Protein AF-A0A7C1N8K3-F1 (afdb_monomer_lite)

Sequence (65 aa):
MITLLLLFAFVVVGLLLFSRWVIRIGEKDKKVTHDKPKAVDILQERYMHGEIDEATFKAIKKDLG

Radius of gyration: 20.1 Å; chains: 1; bounding box: 35×23×54 Å

Secondary structure (DSSP, 8-state):
-HHHHHHHHHHHHHHHHHHHHHHHHHHHGGGS-SSHHHHHHHHHHHHHTTSS-HHHHHHHHHHT-

pLDDT: mean 74.99, std 14.66, range [46.34, 95.88]

Foldseek 3Di:
DVVVVVVVVVVVVVVVVVVVVVVVVVVVVVVPPPPLPVVLVVLVVCVVVVVDDPVRNVVVVVVSD

Structure (mmCIF, N/CA/C/O backbone):
data_AF-A0A7C1N8K3-F1
#
_entry.id   AF-A0A7C1N8K3-F1
#
loop_
_atom_site.group_PDB
_atom_site.id
_atom_site.type_symbol
_atom_site.label_atom_id
_atom_site.label_alt_id
_atom_site.label_comp_id
_atom_site.label_asym_id
_atom_site.label_entity_id
_atom_site.label_seq_id
_atom_site.pdbx_PDB_ins_code
_atom_site.Cartn_x
_atom_site.Cartn_y
_atom_site.Cartn_z
_atom_site.occupancy
_atom_site.B_iso_or_equiv
_atom_site.auth_seq_id
_atom_site.auth_comp_id
_atom_site.auth_asym_id
_atom_site.auth_atom_id
_atom_site.pdbx_PDB_model_num
ATOM 1 N N . MET A 1 1 ? 10.109 2.719 -30.754 1.00 77.81 1 MET A N 1
ATOM 2 C CA . MET A 1 1 ? 10.367 1.488 -29.970 1.00 77.81 1 MET A CA 1
ATOM 3 C C . MET A 1 1 ? 10.878 1.819 -28.566 1.00 77.81 1 MET A C 1
ATOM 5 O O . MET A 1 1 ? 10.192 1.510 -27.606 1.00 77.81 1 MET A O 1
ATOM 9 N N . ILE A 1 2 ? 12.009 2.523 -28.428 1.00 88.88 2 ILE A N 1
ATOM 10 C CA . ILE A 1 2 ? 12.639 2.851 -27.127 1.00 88.88 2 ILE A CA 1
ATOM 11 C C . ILE A 1 2 ? 11.780 3.765 -26.229 1.00 88.88 2 ILE A C 1
ATOM 13 O O . ILE A 1 2 ? 11.758 3.594 -25.016 1.00 88.88 2 ILE A O 1
ATOM 17 N N . THR A 1 3 ? 11.018 4.695 -26.807 1.00 91.69 3 THR A N 1
ATOM 18 C CA . THR A 1 3 ? 10.116 5.596 -26.064 1.00 91.69 3 THR A CA 1
ATOM 19 C C . THR A 1 3 ? 9.006 4.859 -25.309 1.00 91.69 3 THR A C 1
ATOM 21 O O . THR A 1 3 ? 8.678 5.237 -24.189 1.00 91.69 3 THR A O 1
ATOM 24 N N . LEU A 1 4 ? 8.472 3.774 -25.879 1.00 91.31 4 LEU A N 1
ATOM 25 C CA . LEU A 1 4 ? 7.478 2.923 -25.214 1.00 91.31 4 LEU A CA 1
ATOM 26 C C . LEU A 1 4 ? 8.090 2.183 -24.018 1.00 91.31 4 LEU A C 1
ATOM 28 O O . LEU A 1 4 ? 7.468 2.100 -22.963 1.00 91.31 4 LEU A O 1
ATOM 32 N N . LEU A 1 5 ? 9.331 1.706 -24.159 1.00 90.56 5 LEU A N 1
ATOM 33 C CA . LEU A 1 5 ? 10.068 1.053 -23.073 1.00 90.56 5 LEU A CA 1
ATOM 34 C C . LEU A 1 5 ? 10.421 2.032 -21.944 1.00 90.56 5 LEU A C 1
ATOM 36 O O . LEU A 1 5 ? 10.317 1.672 -20.776 1.00 90.56 5 LEU A O 1
ATOM 40 N N . LEU A 1 6 ? 10.782 3.275 -22.277 1.00 93.69 6 LEU A N 1
ATOM 41 C CA . LEU A 1 6 ? 11.038 4.336 -21.297 1.00 93.69 6 LEU A CA 1
ATOM 42 C C . LEU A 1 6 ? 9.783 4.690 -20.496 1.00 93.69 6 LEU A C 1
ATOM 44 O O . LEU A 1 6 ? 9.842 4.747 -19.270 1.00 93.69 6 LEU A O 1
ATOM 48 N N . LEU A 1 7 ? 8.644 4.880 -21.170 1.00 92.31 7 LEU A N 1
ATOM 49 C CA . LEU A 1 7 ? 7.367 5.135 -20.499 1.00 92.31 7 LEU A CA 1
ATOM 50 C C . LEU A 1 7 ? 6.967 3.964 -19.594 1.00 92.31 7 LEU A C 1
ATOM 52 O O . LEU A 1 7 ? 6.523 4.183 -18.470 1.00 92.31 7 LEU A O 1
ATOM 56 N N . PHE A 1 8 ? 7.194 2.727 -20.038 1.00 94.19 8 PHE A N 1
ATOM 57 C CA . PHE A 1 8 ? 6.929 1.537 -19.235 1.00 94.19 8 PHE A CA 1
ATOM 58 C C . PHE A 1 8 ? 7.822 1.462 -17.990 1.00 94.19 8 PHE A C 1
ATOM 60 O O . PHE A 1 8 ? 7.324 1.261 -16.883 1.00 94.19 8 PHE A O 1
ATOM 67 N N . ALA A 1 9 ? 9.128 1.694 -18.142 1.00 94.00 9 ALA A N 1
ATOM 68 C CA . ALA A 1 9 ? 10.057 1.747 -17.018 1.00 94.00 9 ALA A CA 1
ATOM 69 C C . ALA A 1 9 ? 9.652 2.829 -16.003 1.00 94.00 9 ALA A C 1
ATOM 71 O O . ALA A 1 9 ? 9.696 2.588 -14.798 1.00 94.00 9 ALA A O 1
ATOM 72 N N . PHE A 1 10 ? 9.186 3.987 -16.477 1.00 95.31 10 PHE A N 1
ATOM 73 C CA . PHE A 1 10 ? 8.714 5.071 -15.617 1.00 95.31 10 PHE A CA 1
ATOM 74 C C . PHE A 1 10 ? 7.479 4.670 -14.800 1.00 95.31 10 PHE A C 1
ATOM 76 O O . PHE A 1 10 ? 7.423 4.927 -13.597 1.00 95.31 10 PHE A O 1
ATOM 83 N N . VAL A 1 11 ? 6.521 3.977 -15.426 1.00 94.94 11 VAL A N 1
ATOM 84 C CA . VAL A 1 11 ? 5.334 3.437 -14.745 1.00 94.94 11 VAL A CA 1
ATOM 85 C C . VAL A 1 11 ? 5.736 2.423 -13.677 1.00 94.94 11 VAL A C 1
ATOM 87 O O . VAL A 1 11 ? 5.283 2.536 -12.541 1.00 94.94 11 VAL A O 1
ATOM 90 N N . VAL A 1 12 ? 6.621 1.474 -13.998 1.00 95.88 12 VAL A N 1
ATOM 91 C CA . VAL A 1 12 ? 7.083 0.445 -13.049 1.00 95.88 12 VAL A CA 1
ATOM 92 C C . VAL A 1 12 ? 7.810 1.074 -11.860 1.00 95.88 12 VAL A C 1
ATOM 94 O O . VAL A 1 12 ? 7.516 0.738 -10.714 1.00 95.88 12 VAL A O 1
ATOM 97 N N . VAL A 1 13 ? 8.717 2.023 -12.102 1.00 95.56 13 VAL A N 1
ATOM 98 C CA . VAL A 1 13 ? 9.431 2.743 -11.034 1.00 95.56 13 VAL A CA 1
ATOM 99 C C . VAL A 1 13 ? 8.452 3.524 -10.155 1.00 95.56 13 VAL A C 1
ATOM 101 O O . VAL A 1 13 ? 8.547 3.457 -8.928 1.00 95.56 13 VAL A O 1
ATOM 104 N N . GLY A 1 14 ? 7.475 4.205 -10.760 1.00 93.75 14 GLY A N 1
ATOM 105 C CA . GLY A 1 14 ? 6.409 4.894 -10.036 1.00 93.75 14 GLY A CA 1
ATOM 106 C C . GLY A 1 14 ? 5.603 3.946 -9.147 1.00 93.75 14 GLY A C 1
ATOM 107 O O . GLY A 1 14 ? 5.362 4.254 -7.983 1.00 93.75 14 GLY A O 1
ATOM 108 N N . LEU A 1 15 ? 5.263 2.760 -9.653 1.00 94.88 15 LEU A N 1
ATOM 109 C CA . LEU A 1 15 ? 4.514 1.733 -8.925 1.00 94.88 15 LEU A CA 1
ATOM 110 C C . LEU A 1 15 ? 5.306 1.164 -7.742 1.00 94.88 15 LEU A C 1
ATOM 112 O O . LEU A 1 15 ? 4.751 0.986 -6.656 1.00 94.88 15 LEU A O 1
ATOM 116 N N . LEU A 1 16 ? 6.608 0.925 -7.918 1.00 94.19 16 LEU A N 1
ATOM 117 C CA . LEU A 1 16 ? 7.497 0.464 -6.849 1.00 94.19 16 LEU A CA 1
ATOM 118 C C . LEU A 1 16 ? 7.658 1.521 -5.750 1.00 94.19 16 LEU A C 1
ATOM 120 O O . LEU A 1 16 ? 7.557 1.198 -4.565 1.00 94.19 16 LEU A O 1
ATOM 124 N N . LEU A 1 17 ? 7.863 2.787 -6.125 1.00 92.19 17 LEU A N 1
ATOM 125 C CA . LEU A 1 17 ? 7.955 3.899 -5.177 1.00 92.19 17 LEU A CA 1
ATOM 126 C C . LEU A 1 17 ? 6.637 4.117 -4.437 1.00 92.19 17 LEU A C 1
ATOM 128 O O . LEU A 1 17 ? 6.647 4.267 -3.216 1.00 92.19 17 LEU A O 1
ATOM 132 N N . PHE A 1 18 ? 5.514 4.078 -5.153 1.00 90.00 18 PHE A N 1
ATOM 133 C CA . PHE A 1 18 ? 4.182 4.204 -4.576 1.00 90.00 18 PHE A CA 1
ATOM 134 C C . PHE A 1 18 ? 3.902 3.071 -3.587 1.00 90.00 18 PHE A C 1
ATOM 136 O O . PHE A 1 18 ? 3.558 3.332 -2.437 1.00 90.00 18 PHE A O 1
ATOM 143 N N . SER A 1 19 ? 4.163 1.822 -3.974 1.00 90.69 19 SER A N 1
ATOM 144 C CA . SER A 1 19 ? 3.998 0.658 -3.094 1.00 90.69 19 SER A CA 1
ATOM 145 C C . SER A 1 19 ? 4.884 0.760 -1.849 1.00 90.69 19 SER A C 1
ATOM 147 O O . SER A 1 19 ? 4.423 0.548 -0.727 1.00 90.69 19 SER A O 1
ATOM 149 N N . ARG A 1 20 ? 6.150 1.170 -2.012 1.00 85.00 20 ARG A N 1
ATOM 150 C CA . ARG A 1 20 ? 7.074 1.391 -0.889 1.00 85.00 20 ARG A CA 1
ATOM 151 C C . ARG A 1 20 ? 6.602 2.519 0.029 1.00 85.00 20 ARG A C 1
ATOM 153 O O . ARG A 1 20 ? 6.812 2.433 1.241 1.00 85.00 20 ARG A O 1
ATOM 160 N N . TRP A 1 21 ? 5.998 3.565 -0.530 1.00 86.50 21 TRP A N 1
ATOM 161 C CA . TRP A 1 21 ? 5.463 4.706 0.210 1.00 86.50 21 TRP A CA 1
ATOM 162 C C . TRP A 1 21 ? 4.211 4.329 1.007 1.00 86.50 21 TRP A C 1
ATOM 164 O O . TRP A 1 21 ? 4.154 4.640 2.194 1.00 86.50 21 TRP A O 1
ATOM 174 N N . VAL A 1 22 ? 3.285 3.567 0.416 1.00 83.38 22 VAL A N 1
ATOM 175 C CA . VAL A 1 22 ? 2.083 3.045 1.092 1.00 83.38 22 VAL A CA 1
ATOM 176 C C . VAL A 1 22 ? 2.459 2.176 2.296 1.00 83.38 22 VAL A C 1
ATOM 178 O O . VAL A 1 22 ? 1.947 2.391 3.394 1.00 83.38 22 VAL A O 1
ATOM 181 N N . ILE A 1 23 ? 3.423 1.262 2.138 1.00 77.50 23 ILE A N 1
ATOM 182 C CA . ILE A 1 23 ? 3.915 0.429 3.250 1.00 77.50 23 ILE A CA 1
ATOM 183 C C . ILE A 1 23 ? 4.558 1.300 4.341 1.00 77.50 23 ILE A C 1
ATOM 185 O O . ILE A 1 23 ? 4.305 1.100 5.526 1.00 77.50 23 ILE A O 1
ATOM 189 N N . ARG A 1 24 ? 5.345 2.314 3.957 1.00 69.88 24 ARG A N 1
ATOM 190 C CA . ARG A 1 24 ? 6.022 3.208 4.908 1.00 69.88 24 ARG A CA 1
ATOM 191 C C . ARG A 1 24 ? 5.048 4.114 5.671 1.00 69.88 24 ARG A C 1
ATOM 193 O O . ARG A 1 24 ? 5.336 4.447 6.817 1.00 69.88 24 ARG A O 1
ATOM 200 N N . ILE A 1 25 ? 3.924 4.514 5.074 1.00 64.56 25 ILE A N 1
ATOM 201 C CA . ILE A 1 25 ? 2.848 5.217 5.792 1.00 64.56 25 ILE A CA 1
ATOM 202 C C . ILE A 1 25 ? 2.253 4.291 6.849 1.00 64.56 25 ILE A C 1
ATOM 204 O O . ILE A 1 25 ? 2.203 4.666 8.016 1.00 64.56 25 ILE A O 1
ATOM 208 N N . GLY A 1 26 ? 1.929 3.051 6.474 1.00 59.34 26 GLY A N 1
ATOM 209 C CA . GLY A 1 26 ? 1.434 2.049 7.417 1.00 59.34 26 GLY A CA 1
ATOM 210 C C . GLY A 1 26 ? 2.436 1.676 8.518 1.00 59.34 26 GLY A C 1
ATOM 211 O O . GLY A 1 26 ? 2.025 1.279 9.601 1.00 59.34 26 GLY A O 1
ATOM 212 N N . GLU A 1 27 ? 3.747 1.802 8.285 1.00 55.09 27 GLU A N 1
ATOM 213 C CA . GLU A 1 27 ? 4.788 1.565 9.299 1.00 55.09 27 GLU A CA 1
ATOM 214 C C . GLU A 1 27 ? 5.052 2.767 10.218 1.00 55.09 27 GLU A C 1
ATOM 216 O O . GLU A 1 27 ? 5.476 2.568 11.358 1.00 55.09 27 GLU A O 1
ATOM 221 N N . LYS A 1 28 ? 4.805 4.008 9.773 1.00 50.03 28 LYS A N 1
ATOM 222 C CA . LYS A 1 28 ? 4.961 5.193 10.636 1.00 50.03 28 LYS A CA 1
ATOM 223 C C . LYS A 1 28 ? 3.898 5.254 11.736 1.00 50.03 28 LYS A C 1
ATOM 225 O O . LYS A 1 28 ? 4.227 5.695 12.833 1.00 50.03 28 LYS A O 1
ATOM 230 N N . ASP A 1 29 ? 2.706 4.708 11.500 1.00 52.41 29 ASP A N 1
ATOM 231 C CA . ASP A 1 29 ? 1.685 4.500 12.539 1.00 52.41 29 ASP A CA 1
ATOM 232 C C . ASP A 1 29 ? 2.016 3.339 13.499 1.00 52.41 29 ASP A C 1
ATOM 234 O O . ASP A 1 29 ? 1.571 3.309 14.645 1.00 52.41 29 ASP A O 1
ATOM 238 N N . LYS A 1 30 ? 2.881 2.397 13.098 1.00 50.62 30 LYS A N 1
ATOM 239 C CA . LYS A 1 30 ? 3.236 1.225 13.926 1.00 50.62 30 LYS A CA 1
ATOM 240 C C . LYS A 1 30 ? 4.299 1.496 14.991 1.00 50.62 30 LYS A C 1
ATOM 242 O O . LYS A 1 30 ? 4.590 0.606 15.789 1.00 50.62 30 LYS A O 1
ATOM 247 N N . LYS A 1 31 ? 4.873 2.703 15.049 1.00 46.34 31 LYS A N 1
ATOM 248 C CA . LYS A 1 31 ? 5.824 3.082 16.113 1.00 46.34 31 LYS A CA 1
ATOM 249 C C . LYS A 1 31 ? 5.167 3.643 17.379 1.00 46.34 31 LYS A C 1
ATOM 251 O O . LYS A 1 31 ? 5.896 3.885 18.334 1.00 46.34 31 LYS A O 1
ATOM 256 N N . VAL A 1 32 ? 3.837 3.790 17.428 1.00 49.72 32 VAL A N 1
ATOM 257 C CA . VAL A 1 32 ? 3.130 4.289 18.630 1.00 49.72 32 VAL A CA 1
ATOM 258 C C . VAL A 1 32 ? 2.221 3.238 19.282 1.00 49.72 32 VAL A C 1
ATOM 260 O O . VAL A 1 32 ? 1.742 3.449 20.390 1.00 49.72 32 VAL A O 1
ATOM 263 N N . THR A 1 33 ? 1.994 2.066 18.680 1.00 48.62 33 THR A N 1
ATOM 264 C CA . THR A 1 33 ? 1.055 1.102 19.283 1.00 48.62 33 THR A CA 1
ATOM 265 C C . THR A 1 33 ? 1.458 -0.341 19.020 1.00 48.62 33 THR A C 1
ATOM 267 O O . THR A 1 33 ? 0.941 -1.008 18.133 1.00 48.62 33 THR A O 1
ATOM 270 N N . HIS A 1 34 ? 2.398 -0.847 19.816 1.00 47.09 34 HIS A N 1
ATOM 271 C CA . HIS A 1 34 ? 2.740 -2.273 19.821 1.00 47.09 34 HIS A CA 1
ATOM 272 C C . HIS A 1 34 ? 1.669 -3.148 20.519 1.00 47.09 34 HIS A C 1
ATOM 274 O O . HIS A 1 34 ? 1.791 -4.368 20.500 1.00 47.09 34 HIS A O 1
ATOM 280 N N . ASP A 1 35 ? 0.605 -2.538 21.067 1.00 51.47 35 ASP A N 1
ATOM 281 C CA . ASP A 1 35 ? -0.442 -3.216 21.856 1.00 51.47 35 ASP A CA 1
ATOM 282 C C . ASP A 1 35 ? -1.825 -3.308 21.160 1.00 51.47 35 ASP A C 1
ATOM 284 O O . ASP A 1 35 ? -2.470 -4.353 21.187 1.00 51.47 35 ASP A O 1
ATOM 288 N N . LYS A 1 36 ? -2.275 -2.267 20.435 1.00 52.19 36 LYS A N 1
ATOM 289 C CA . LYS A 1 36 ? -3.599 -2.252 19.761 1.00 52.19 36 LYS A CA 1
ATOM 290 C C . LYS A 1 36 ? -3.779 -3.212 18.575 1.00 52.19 36 LYS A C 1
ATOM 292 O O . LYS A 1 36 ? -4.877 -3.761 18.476 1.00 52.19 36 LYS A O 1
ATOM 297 N N . PRO A 1 37 ? -2.817 -3.401 17.642 1.00 56.00 37 PRO A N 1
ATOM 298 C CA . PRO A 1 37 ? -3.127 -4.111 16.400 1.00 56.00 37 PRO A CA 1
ATOM 299 C C . PRO A 1 37 ? -3.486 -5.575 16.669 1.00 56.00 37 PRO A C 1
ATOM 301 O O . PRO A 1 37 ? -4.466 -6.069 16.129 1.00 56.00 37 PRO A O 1
ATOM 304 N N . LYS A 1 38 ? -2.802 -6.227 17.618 1.00 60.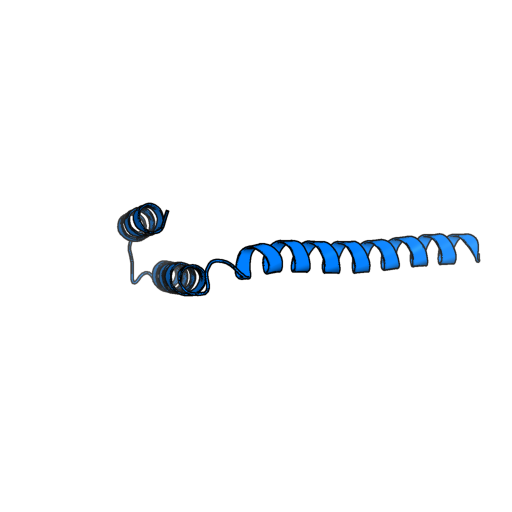94 38 LYS A N 1
ATOM 305 C CA . LYS A 1 38 ? -3.104 -7.617 17.984 1.00 60.94 38 LYS A CA 1
ATOM 306 C C . LYS A 1 38 ? -4.489 -7.785 18.604 1.00 60.94 38 LYS A C 1
ATOM 308 O O . LYS A 1 38 ? -5.163 -8.754 18.288 1.00 60.94 38 LYS A O 1
ATOM 313 N N . ALA A 1 39 ? -4.925 -6.871 19.473 1.00 65.31 39 ALA A N 1
ATOM 314 C CA . ALA A 1 39 ? -6.220 -7.001 20.138 1.00 65.31 39 ALA A CA 1
ATOM 315 C C . ALA A 1 39 ? -7.387 -6.911 19.141 1.00 65.31 39 ALA A C 1
ATOM 317 O O . ALA A 1 39 ? -8.298 -7.734 19.189 1.00 65.31 39 ALA A O 1
ATOM 318 N N . VAL A 1 40 ? -7.339 -5.959 18.203 1.00 68.75 40 VAL A N 1
ATOM 319 C CA . VAL A 1 40 ? -8.383 -5.798 17.177 1.00 68.75 40 VAL A CA 1
ATOM 320 C C . VAL A 1 40 ? -8.350 -6.939 16.158 1.00 68.75 40 VAL A C 1
ATOM 322 O O . VA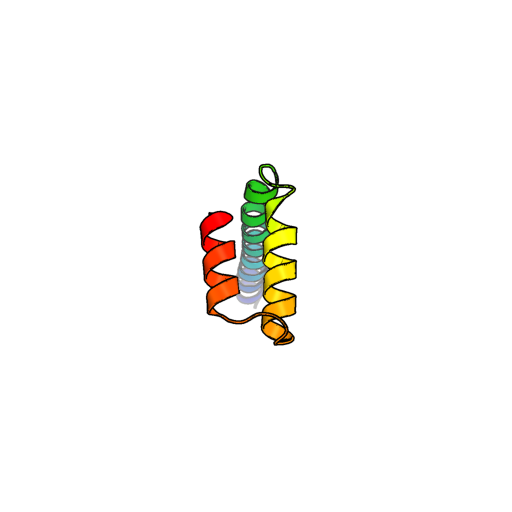L A 1 40 ? -9.414 -7.444 15.800 1.00 68.75 40 VAL A O 1
ATOM 325 N N . ASP A 1 41 ? -7.161 -7.392 15.752 1.00 69.38 41 ASP A N 1
ATOM 326 C CA . ASP A 1 41 ? -7.006 -8.520 14.826 1.00 69.38 41 ASP A CA 1
ATOM 327 C C . ASP A 1 41 ? -7.569 -9.822 15.431 1.00 69.38 41 ASP A C 1
ATOM 329 O O . ASP A 1 41 ? -8.347 -10.521 14.785 1.00 69.38 41 ASP A O 1
ATOM 333 N N . ILE 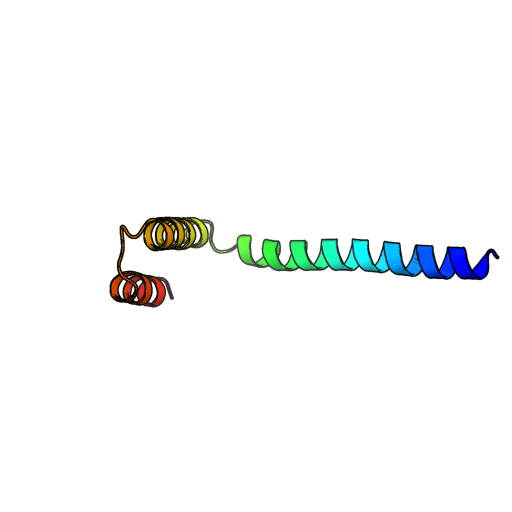A 1 42 ? -7.280 -10.102 16.710 1.00 73.44 42 ILE A N 1
ATOM 334 C CA . ILE A 1 42 ? -7.811 -11.278 17.427 1.00 73.44 42 ILE A CA 1
ATOM 335 C C . ILE A 1 42 ? -9.340 -11.199 17.593 1.00 73.44 42 ILE A C 1
ATOM 337 O O . ILE A 1 42 ? -10.029 -12.221 17.561 1.00 73.44 42 ILE A O 1
ATOM 341 N N . LEU A 1 43 ? -9.894 -10.000 17.796 1.00 73.56 43 LEU A N 1
ATOM 342 C CA . LEU A 1 43 ? -11.345 -9.800 17.875 1.00 73.56 43 LEU A CA 1
ATOM 343 C C . LEU A 1 43 ? -12.021 -10.036 16.520 1.00 73.56 43 LEU A C 1
ATOM 345 O O . LEU A 1 43 ? -13.091 -10.639 16.467 1.00 73.56 43 LEU A O 1
ATOM 349 N N . GLN A 1 44 ? -11.400 -9.584 15.430 1.00 73.69 44 GLN A N 1
ATOM 350 C CA . GLN A 1 44 ? -11.912 -9.785 14.077 1.00 73.69 44 GLN A CA 1
ATOM 351 C C . GLN A 1 44 ? -11.882 -11.264 13.672 1.00 73.69 44 GLN A C 1
ATOM 353 O O . GLN A 1 44 ? -12.831 -11.751 13.058 1.00 73.69 44 GLN A O 1
ATOM 358 N N . GLU A 1 45 ? -10.832 -11.989 14.054 1.00 75.06 45 GLU A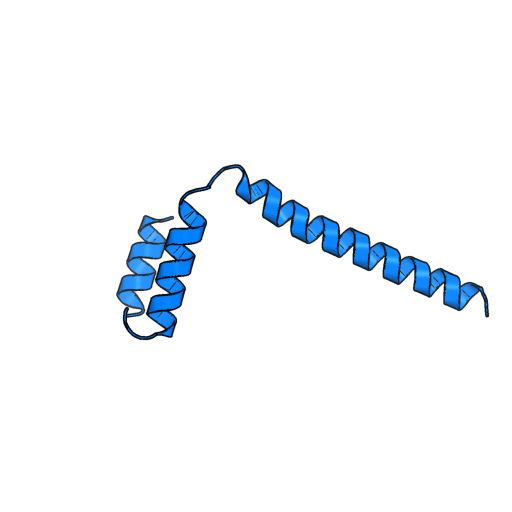 N 1
ATOM 359 C CA . GLU A 1 45 ? -10.703 -13.425 13.807 1.00 75.06 45 GLU A CA 1
ATOM 360 C C . GLU A 1 45 ? -11.815 -14.228 14.498 1.00 75.06 45 GLU A C 1
ATOM 362 O O . GLU A 1 45 ? -12.410 -15.111 13.882 1.00 75.06 45 GLU A O 1
ATOM 367 N N . ARG A 1 46 ? -12.188 -13.861 15.732 1.00 72.88 46 ARG A N 1
ATOM 368 C CA . ARG A 1 46 ? -13.286 -14.511 16.469 1.00 72.88 46 ARG A CA 1
ATOM 369 C C . ARG A 1 46 ? -14.683 -14.112 16.012 1.00 72.88 46 ARG A C 1
ATOM 371 O O . ARG A 1 46 ? -15.593 -14.935 16.065 1.00 72.88 46 ARG A O 1
ATOM 378 N N . TYR A 1 47 ? -14.846 -12.889 15.515 1.00 73.19 47 TYR A N 1
ATOM 379 C CA . TYR A 1 47 ? -16.068 -12.484 14.822 1.00 73.19 47 TYR A CA 1
ATOM 380 C C . TYR A 1 47 ? -16.278 -13.306 13.540 1.00 73.19 47 TYR A C 1
ATOM 382 O O . TYR A 1 47 ? -17.361 -13.836 13.311 1.00 73.19 47 TYR A O 1
ATOM 390 N N . MET A 1 48 ? -15.222 -13.486 12.738 1.00 77.31 48 MET A N 1
ATOM 391 C CA . MET A 1 48 ? -15.243 -14.339 11.540 1.00 77.31 48 MET A CA 1
ATOM 392 C C . MET A 1 48 ? -15.504 -15.813 11.874 1.00 77.31 48 MET A C 1
ATOM 394 O O . MET A 1 48 ? -16.186 -16.500 11.120 1.00 77.31 48 MET A O 1
ATOM 398 N N . HIS A 1 49 ? -14.994 -16.286 13.012 1.00 79.69 49 HIS A N 1
ATOM 399 C CA . HIS A 1 49 ? -15.283 -17.620 13.540 1.00 79.69 49 HIS A CA 1
ATOM 400 C C . HIS A 1 49 ? -16.700 -17.763 14.127 1.00 79.69 49 HIS A C 1
ATOM 402 O O . HIS A 1 49 ? -17.112 -18.876 14.443 1.00 79.69 49 HIS A O 1
ATOM 408 N N . GLY A 1 50 ? -17.449 -16.664 14.280 1.00 74.44 50 GLY A N 1
ATOM 409 C CA . GLY A 1 50 ? -18.786 -16.659 14.877 1.00 74.44 50 GLY A CA 1
ATOM 410 C C . GLY A 1 50 ? -18.804 -16.881 16.393 1.00 74.44 50 GLY A C 1
ATOM 411 O O . GLY A 1 50 ? -19.870 -17.088 16.964 1.00 74.44 50 GLY A O 1
ATOM 412 N N . GLU A 1 51 ? -17.646 -16.833 17.060 1.00 76.12 51 GLU A N 1
ATOM 413 C CA . GLU A 1 51 ? -17.539 -16.956 18.521 1.00 76.12 51 GLU A CA 1
ATOM 414 C C . GLU A 1 51 ? -17.977 -15.676 19.248 1.00 76.12 51 GLU A C 1
ATOM 416 O O . GLU A 1 51 ? -18.259 -15.704 20.446 1.00 76.12 51 GLU A O 1
ATOM 421 N N . ILE A 1 52 ? -18.007 -14.542 18.542 1.00 72.00 52 ILE A N 1
ATOM 422 C CA . ILE A 1 52 ? -18.342 -13.232 19.101 1.00 72.00 52 ILE A CA 1
ATOM 423 C C . ILE A 1 52 ? -19.371 -12.544 18.204 1.00 72.00 52 ILE A C 1
ATOM 425 O O . ILE A 1 52 ? -19.193 -12.458 16.991 1.00 72.00 52 ILE A O 1
ATOM 429 N N . ASP A 1 53 ? -20.426 -12.019 18.825 1.00 76.62 53 ASP A N 1
ATOM 430 C CA . ASP A 1 53 ? -21.496 -11.270 18.166 1.00 76.62 53 ASP A CA 1
ATOM 431 C C . ASP A 1 53 ? -21.047 -9.861 17.727 1.00 76.62 53 ASP A C 1
ATOM 433 O O . ASP A 1 53 ? -20.168 -9.238 18.339 1.00 76.62 53 ASP A O 1
ATOM 437 N N . GLU A 1 54 ? -21.680 -9.322 16.679 1.00 72.81 54 GLU A N 1
ATOM 438 C CA . GLU A 1 54 ? -21.382 -7.990 16.135 1.00 72.81 54 GLU A CA 1
ATOM 439 C C . GLU A 1 54 ? -21.510 -6.888 17.204 1.00 72.81 54 GLU A C 1
ATOM 441 O O . GLU A 1 54 ? -20.716 -5.940 17.227 1.00 72.81 54 GLU A O 1
ATOM 446 N N . ALA A 1 55 ? -22.458 -7.024 18.140 1.00 72.94 55 ALA A N 1
ATOM 447 C CA . ALA A 1 55 ? -22.652 -6.068 19.225 1.00 72.94 55 ALA A CA 1
ATOM 448 C C . ALA A 1 55 ? -21.447 -6.025 20.178 1.00 72.94 55 ALA A C 1
ATOM 450 O O . ALA A 1 55 ? -20.989 -4.942 20.559 1.00 72.94 55 ALA A O 1
ATOM 451 N N . THR A 1 56 ? -20.890 -7.189 20.523 1.00 74.31 56 THR A N 1
ATOM 452 C CA . THR A 1 56 ? -19.713 -7.312 21.394 1.00 74.31 56 THR A CA 1
ATOM 453 C C . THR A 1 56 ? -18.455 -6.814 20.687 1.00 74.31 56 THR A C 1
ATOM 455 O O . THR A 1 56 ? -17.678 -6.060 21.276 1.00 74.31 56 THR A O 1
ATOM 458 N N . PHE A 1 57 ? -18.290 -7.139 19.400 1.00 77.62 57 PHE A N 1
ATOM 459 C CA . PHE A 1 57 ? -17.196 -6.613 18.580 1.00 77.62 57 PHE A CA 1
ATOM 460 C C . PHE A 1 57 ? -17.215 -5.081 18.544 1.00 77.62 57 PHE A C 1
ATOM 462 O O . PHE A 1 57 ? -16.194 -4.424 18.755 1.00 77.62 57 PHE A O 1
ATOM 469 N N . LYS A 1 58 ? -18.392 -4.490 18.330 1.00 75.81 58 LYS A N 1
ATOM 470 C CA . LYS A 1 58 ? -18.561 -3.038 18.231 1.00 75.81 58 LYS A CA 1
ATOM 471 C C . LYS A 1 58 ? -18.331 -2.322 19.563 1.00 75.81 58 LYS A C 1
ATOM 473 O O . LYS A 1 58 ? -17.759 -1.232 19.557 1.00 75.81 58 LYS A O 1
ATOM 478 N N . ALA A 1 59 ? -18.735 -2.921 20.685 1.00 78.38 59 ALA A N 1
ATOM 479 C CA . ALA A 1 59 ? -18.482 -2.383 22.021 1.00 78.38 59 ALA A CA 1
ATOM 480 C C . ALA A 1 59 ? -16.979 -2.340 22.337 1.00 78.38 59 ALA A C 1
ATOM 482 O O . ALA A 1 59 ? -16.460 -1.284 22.694 1.00 78.38 59 ALA A O 1
ATOM 483 N N . ILE A 1 60 ? -16.264 -3.446 22.111 1.00 75.44 60 ILE A N 1
ATOM 484 C CA . ILE A 1 60 ? -14.826 -3.536 22.399 1.00 75.44 60 ILE A CA 1
ATOM 485 C C . ILE A 1 60 ? -14.020 -2.670 21.425 1.00 75.44 60 ILE A C 1
ATOM 487 O O . ILE A 1 60 ? -13.089 -1.985 21.831 1.00 75.44 60 ILE A O 1
ATOM 491 N N . LYS A 1 61 ? -14.411 -2.611 20.147 1.00 74.75 61 LYS A N 1
ATOM 492 C CA . LYS A 1 61 ? -13.792 -1.710 19.164 1.00 74.75 61 LYS A CA 1
ATOM 493 C C . LYS A 1 61 ? -13.916 -0.235 19.558 1.00 74.75 61 LYS A C 1
ATOM 495 O O . LYS A 1 61 ? -13.019 0.543 19.253 1.00 74.75 61 LYS A O 1
ATOM 500 N N . LYS A 1 62 ? -15.026 0.150 20.193 1.00 76.06 62 LYS A N 1
ATOM 501 C CA . LYS A 1 62 ? -15.255 1.517 20.679 1.00 76.06 62 LYS A CA 1
ATOM 502 C C . LYS A 1 62 ? -14.452 1.819 21.948 1.00 76.06 62 LYS A C 1
ATOM 504 O O . LYS A 1 62 ? -14.017 2.949 22.107 1.00 76.06 62 LYS A O 1
ATOM 509 N N . ASP A 1 63 ? -14.265 0.829 22.814 1.00 72.06 63 ASP A N 1
ATOM 510 C CA . ASP A 1 63 ? -13.466 0.943 24.042 1.00 72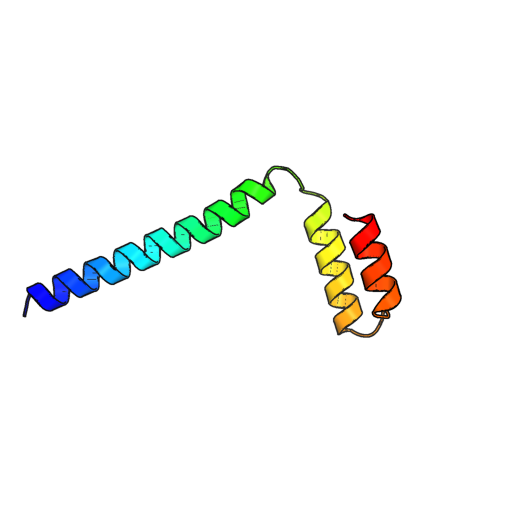.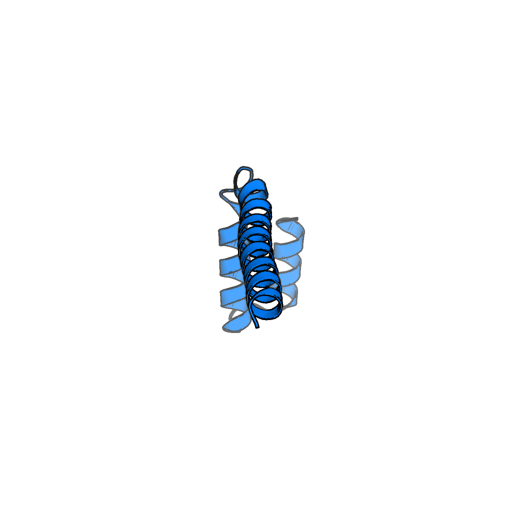06 63 ASP A CA 1
ATOM 511 C C . ASP A 1 63 ? -11.956 0.986 23.744 1.00 72.06 63 ASP A C 1
ATOM 513 O O . ASP A 1 63 ? -11.204 1.759 24.327 1.00 72.06 63 ASP A O 1
ATOM 517 N N . LEU A 1 64 ? -11.529 0.236 22.724 1.00 68.00 64 LEU A N 1
ATOM 518 C CA . LEU A 1 64 ? -10.202 0.315 22.111 1.00 68.00 64 LEU A CA 1
ATOM 519 C C . LEU A 1 64 ? -10.037 1.549 21.203 1.00 68.00 64 LEU A C 1
ATOM 521 O O . LEU A 1 64 ? -9.068 1.601 20.447 1.00 68.00 64 LEU A O 1
ATOM 525 N N . GLY A 1 65 ? -10.976 2.498 21.201 1.00 56.09 65 GLY A N 1
ATOM 526 C CA . GLY A 1 65 ? -10.955 3.733 20.410 1.00 56.09 65 GLY A CA 1
ATOM 527 C C . GLY A 1 65 ? -10.150 4.815 21.093 1.00 56.09 65 GLY A C 1
ATOM 528 O O . GLY A 1 65 ? -10.691 5.412 22.041 1.00 56.09 65 GLY A O 1
#